Protein AF-A0A1G5UZD3-F1 (afdb_monomer_lite)

Sequence (152 aa):
MENTISSITKYLMDCDFFSDEFDPDGNEEHLETAEKLLHDYPWKDIYAEWRRYLHEECKTPEAVINFANLFMYYDGADNFIPDPLAFIGYLYSMVDMDKYWDKAGETFDSLSCEIMTKAGLADLTEDPFYRAKDDPRVIDEIKKFKSQICNQ

Radius of gyration: 15.55 Å; chains: 1; bounding box: 41×29×42 Å

Secondary structure (DSSP, 8-state):
-PPPHHHHHHHHHSS-TTSTTSS-TT--HHHHHHHHHHHHS-HHHHHHHHHHHHHHT--SHHHHHHHHHHHHHTTTTTSPPSSHHHHHHHHHHHS-HHHHHHHHHHHHHHHHHHHHHHTTS--TTT-TT--GGG-HHHHHHHHHHHHHHTT-

Foldseek 3Di:
DPCDLQNLLCVLLVDAPPDCPQQHPPRNPNLVSLVVSPVVDPLVVNVVNLVCCCVPPQQALNSLQRSLVSCVSSCVLVDADPCLLLVLLLNCLRHDCVPCVVRRVVSSQVSSVSNCVVVVNDDCVVVVPDGLVPDPSSVVSSVVNNVVVVVD

pLDDT: mean 93.9, std 8.04, range [47.56, 98.62]

Structure (mmCIF, N/CA/C/O backbone):
data_AF-A0A1G5UZD3-F1
#
_entry.id   AF-A0A1G5UZD3-F1
#
loop_
_atom_site.group_PDB
_atom_site.id
_atom_site.type_symbol
_atom_site.label_atom_id
_atom_site.label_alt_id
_atom_site.label_comp_id
_atom_site.label_asym_id
_atom_site.label_entity_id
_atom_site.label_seq_id
_atom_site.pdbx_PDB_ins_code
_atom_site.Cartn_x
_atom_site.Cartn_y
_atom_site.Cartn_z
_atom_site.occupancy
_atom_site.B_iso_or_equiv
_atom_site.auth_seq_id
_atom_site.auth_comp_id
_atom_site.auth_asym_id
_atom_site.auth_atom_id
_atom_site.pdbx_PDB_model_num
ATOM 1 N N . MET A 1 1 ? 18.557 -12.192 -19.441 1.00 47.56 1 MET A N 1
ATOM 2 C CA . MET A 1 1 ? 18.156 -12.519 -18.059 1.00 47.56 1 MET A CA 1
ATOM 3 C C . MET A 1 1 ? 16.646 -12.528 -18.079 1.00 47.56 1 MET A C 1
ATOM 5 O O . MET A 1 1 ? 16.095 -11.571 -18.600 1.00 47.56 1 MET A O 1
ATOM 9 N N . GLU A 1 2 ? 15.994 -13.609 -17.661 1.00 56.78 2 GLU A N 1
ATOM 10 C CA . GLU A 1 2 ? 14.543 -13.562 -17.458 1.00 56.78 2 GLU A CA 1
ATOM 11 C C . GLU A 1 2 ? 14.287 -12.644 -16.264 1.00 56.78 2 GLU A C 1
ATOM 13 O O . GLU A 1 2 ? 14.839 -12.869 -15.185 1.00 56.78 2 GLU A O 1
ATOM 18 N N . ASN A 1 3 ? 13.522 -11.576 -16.473 1.00 78.44 3 ASN A N 1
ATOM 19 C CA . ASN A 1 3 ? 13.087 -10.735 -15.372 1.00 78.44 3 ASN A CA 1
ATOM 20 C C . ASN A 1 3 ? 12.086 -11.556 -14.554 1.00 78.44 3 ASN A C 1
ATOM 22 O O . ASN A 1 3 ? 11.085 -12.029 -15.078 1.00 78.44 3 ASN A O 1
ATOM 26 N N . THR A 1 4 ? 12.387 -11.787 -13.282 1.00 94.31 4 THR A N 1
ATOM 27 C CA . THR A 1 4 ? 11.453 -12.432 -12.351 1.00 94.31 4 THR A CA 1
ATOM 28 C C . THR A 1 4 ? 10.594 -11.365 -11.680 1.00 94.31 4 THR A C 1
ATOM 30 O O . THR A 1 4 ? 11.044 -10.224 -11.543 1.00 94.31 4 THR A O 1
ATOM 33 N N . ILE A 1 5 ? 9.408 -11.734 -11.179 1.00 97.00 5 ILE A N 1
ATOM 34 C CA . ILE A 1 5 ? 8.580 -10.833 -10.352 1.00 97.00 5 ILE A CA 1
ATOM 35 C C . ILE A 1 5 ? 9.424 -10.232 -9.218 1.00 97.00 5 ILE A C 1
ATOM 37 O O . ILE A 1 5 ? 9.337 -9.039 -8.960 1.00 97.00 5 ILE A O 1
ATOM 41 N N . SER A 1 6 ? 10.309 -11.026 -8.604 1.00 96.75 6 SER A N 1
ATOM 42 C CA . SER A 1 6 ? 11.188 -10.579 -7.518 1.00 96.75 6 SER A CA 1
ATOM 43 C C . SER A 1 6 ? 12.185 -9.499 -7.941 1.00 96.75 6 SER A C 1
ATOM 45 O O .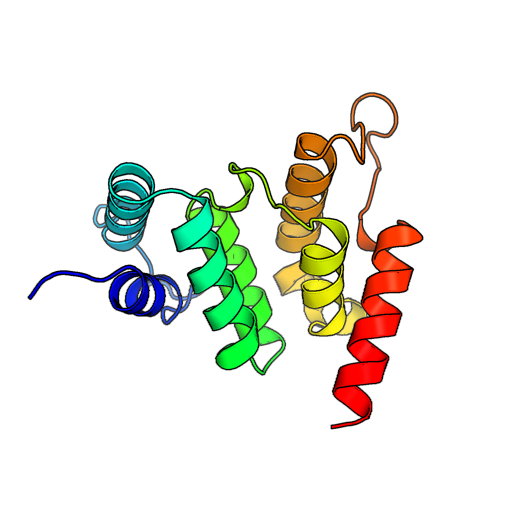 SER A 1 6 ? 12.278 -8.453 -7.301 1.00 96.75 6 SER A O 1
ATOM 47 N N . SER A 1 7 ? 12.898 -9.701 -9.054 1.00 96.19 7 SER A N 1
ATOM 48 C CA . SER A 1 7 ? 13.845 -8.698 -9.559 1.00 96.19 7 SER A CA 1
ATOM 49 C C . SER A 1 7 ? 13.149 -7.416 -10.016 1.00 96.19 7 SER A C 1
ATOM 51 O O . SER A 1 7 ? 13.684 -6.336 -9.787 1.00 96.19 7 SER A O 1
ATOM 53 N N . ILE A 1 8 ? 11.959 -7.528 -10.621 1.00 97.62 8 ILE A N 1
ATOM 54 C CA . ILE A 1 8 ? 11.171 -6.358 -11.031 1.00 97.62 8 ILE A CA 1
ATOM 55 C C . ILE A 1 8 ? 10.642 -5.626 -9.794 1.00 97.62 8 ILE A C 1
ATOM 57 O O . ILE A 1 8 ? 10.775 -4.415 -9.703 1.00 97.62 8 ILE A O 1
ATOM 61 N N . THR A 1 9 ? 10.119 -6.354 -8.804 1.00 97.75 9 THR A N 1
ATOM 62 C CA . THR A 1 9 ? 9.635 -5.775 -7.540 1.00 97.75 9 THR A CA 1
ATOM 63 C C . THR A 1 9 ? 10.745 -5.023 -6.831 1.00 97.75 9 THR A C 1
ATOM 65 O O . THR A 1 9 ? 10.520 -3.911 -6.377 1.00 97.75 9 THR A O 1
ATOM 68 N N . LYS A 1 10 ? 11.957 -5.589 -6.768 1.00 96.75 10 LYS A N 1
ATOM 69 C CA . LYS A 1 10 ? 13.098 -4.883 -6.186 1.00 96.75 10 LYS A CA 1
ATOM 70 C C . LYS A 1 10 ? 13.404 -3.595 -6.948 1.00 96.75 10 LYS A C 1
ATOM 72 O O . LYS A 1 10 ? 13.585 -2.575 -6.312 1.00 96.75 10 LYS A O 1
ATOM 77 N N . TYR A 1 11 ? 13.439 -3.627 -8.279 1.00 96.38 11 TYR A N 1
ATOM 78 C CA . TYR A 1 11 ? 13.659 -2.415 -9.075 1.00 96.38 11 TYR A CA 1
ATOM 79 C C . TYR A 1 11 ? 12.589 -1.342 -8.810 1.00 96.38 11 TYR A C 1
ATOM 81 O O . TYR A 1 11 ? 12.935 -0.200 -8.536 1.00 96.38 11 TYR A O 1
ATOM 89 N N . LEU A 1 12 ? 11.310 -1.725 -8.813 1.00 97.12 12 LEU A N 1
ATOM 90 C CA . LEU A 1 12 ? 10.192 -0.804 -8.601 1.00 97.12 12 LEU A CA 1
ATOM 91 C C . LEU A 1 12 ? 10.125 -0.261 -7.166 1.00 97.12 12 LEU A C 1
ATOM 93 O O . LEU A 1 12 ? 9.809 0.903 -6.971 1.00 97.12 12 LEU A O 1
ATOM 97 N N . MET A 1 13 ? 10.411 -1.084 -6.154 1.00 97.44 13 MET A N 1
ATOM 98 C CA . MET A 1 13 ? 10.162 -0.746 -4.744 1.00 97.44 13 MET A CA 1
ATOM 99 C C . MET A 1 13 ? 11.401 -0.240 -3.979 1.00 97.44 13 MET A C 1
ATOM 101 O O . MET A 1 13 ? 11.269 0.211 -2.840 1.00 97.44 13 MET A O 1
ATOM 105 N N . ASP A 1 14 ? 12.600 -0.338 -4.564 1.00 94.94 14 ASP A N 1
ATOM 106 C CA . ASP A 1 14 ? 13.887 0.108 -3.983 1.00 94.94 14 ASP A CA 1
ATOM 107 C C . ASP A 1 14 ? 14.315 1.494 -4.509 1.00 94.94 14 ASP A C 1
ATOM 109 O O . ASP A 1 14 ? 15.475 1.888 -4.397 1.00 94.94 14 ASP A O 1
ATOM 113 N N . CYS A 1 15 ? 13.380 2.237 -5.108 1.00 94.56 15 CYS A N 1
ATOM 114 C CA . CYS A 1 15 ? 13.554 3.635 -5.495 1.00 94.56 15 CYS A CA 1
ATOM 115 C C . CYS A 1 15 ? 12.974 4.585 -4.428 1.00 94.56 15 CYS A C 1
ATOM 117 O O . CYS A 1 15 ? 12.226 4.163 -3.543 1.00 94.56 15 CYS A O 1
ATOM 119 N N . ASP A 1 16 ? 13.332 5.870 -4.492 1.00 95.56 16 ASP A N 1
ATOM 120 C CA . ASP A 1 16 ? 12.803 6.912 -3.603 1.00 95.56 16 ASP A CA 1
ATOM 121 C C . ASP A 1 16 ? 11.749 7.739 -4.341 1.00 95.56 16 ASP A C 1
ATOM 123 O O . ASP A 1 16 ? 12.095 8.587 -5.160 1.00 95.56 16 ASP A O 1
ATOM 127 N N . PHE A 1 17 ? 10.475 7.509 -4.022 1.00 94.56 17 PHE A N 1
ATOM 128 C CA . PHE A 1 17 ? 9.331 8.208 -4.613 1.00 94.56 17 PHE A CA 1
ATOM 129 C C . PHE A 1 17 ? 9.409 9.733 -4.447 1.00 94.56 17 PHE A C 1
ATOM 131 O O . PHE A 1 17 ? 8.836 10.478 -5.234 1.00 94.56 17 PHE A O 1
ATOM 138 N N . PHE A 1 18 ? 10.099 10.215 -3.409 1.00 92.44 18 PHE A N 1
ATOM 139 C CA . PHE A 1 18 ? 10.215 11.643 -3.116 1.00 92.44 18 PHE A CA 1
ATOM 140 C C . PHE A 1 18 ? 11.428 12.302 -3.783 1.00 92.44 18 PHE A C 1
ATOM 142 O O . PHE A 1 18 ? 11.666 13.492 -3.565 1.00 92.44 18 PHE A O 1
ATOM 149 N N . SER A 1 19 ? 12.216 11.545 -4.547 1.00 93.38 19 SER A N 1
ATOM 150 C CA . SER A 1 19 ? 13.366 12.065 -5.281 1.00 93.38 19 SER A CA 1
ATOM 151 C C . SER A 1 19 ? 12.927 12.767 -6.564 1.00 93.38 19 SER A C 1
ATOM 153 O O . SER A 1 19 ? 12.130 12.230 -7.322 1.00 93.38 19 SER A O 1
ATOM 155 N N . ASP A 1 20 ? 13.539 13.910 -6.884 1.00 86.88 20 ASP A N 1
ATOM 156 C CA . ASP A 1 20 ? 13.358 14.578 -8.185 1.00 86.88 20 ASP A CA 1
ATOM 157 C C . ASP A 1 20 ? 13.872 13.723 -9.369 1.00 86.88 20 ASP A C 1
ATOM 159 O O . ASP A 1 20 ? 13.595 14.022 -10.529 1.00 86.88 20 ASP A O 1
ATOM 163 N N . GLU A 1 21 ? 14.660 12.678 -9.089 1.00 87.31 21 GLU A N 1
ATOM 164 C CA . GLU A 1 21 ? 15.166 11.725 -10.086 1.00 87.31 21 GLU A CA 1
ATOM 165 C C 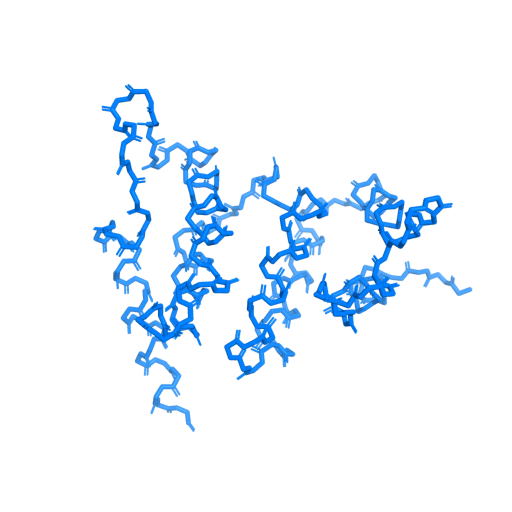. GLU A 1 21 ? 14.214 10.538 -10.323 1.00 87.31 21 GLU A C 1
ATOM 167 O O . GLU A 1 21 ? 14.477 9.718 -11.204 1.00 87.31 21 GLU A O 1
ATOM 172 N N . PHE A 1 22 ? 13.141 10.415 -9.537 1.00 89.88 22 PHE A N 1
ATOM 173 C CA . PHE A 1 22 ? 12.144 9.358 -9.685 1.00 89.88 22 PHE A CA 1
ATOM 174 C C . PHE A 1 22 ? 11.175 9.686 -10.828 1.00 89.88 22 PHE A C 1
ATOM 176 O O . PHE A 1 22 ? 10.514 10.719 -10.781 1.00 89.88 22 PHE A O 1
ATOM 183 N N . ASP A 1 23 ? 11.130 8.814 -11.846 1.00 84.25 23 ASP A N 1
ATOM 184 C CA . ASP A 1 23 ? 10.318 8.938 -13.075 1.00 84.25 23 ASP A CA 1
ATOM 185 C C . ASP A 1 23 ? 10.170 10.391 -13.582 1.00 84.25 23 ASP A C 1
ATOM 187 O O . ASP A 1 23 ? 9.071 10.951 -13.610 1.00 84.25 23 ASP A O 1
ATOM 191 N N . PRO A 1 24 ? 11.286 11.046 -13.966 1.00 83.75 24 PRO A N 1
ATOM 192 C CA . PRO A 1 24 ? 11.260 12.437 -14.391 1.00 83.75 24 PRO A CA 1
ATOM 193 C C . PRO A 1 24 ? 10.484 12.600 -15.704 1.00 83.75 24 PRO A C 1
ATOM 195 O O . PRO A 1 24 ? 10.517 11.724 -16.569 1.00 83.75 24 PRO A O 1
ATOM 198 N N . ASP A 1 25 ? 9.859 13.766 -15.893 1.00 74.56 25 ASP A N 1
ATOM 199 C CA . ASP A 1 25 ? 9.053 14.092 -17.077 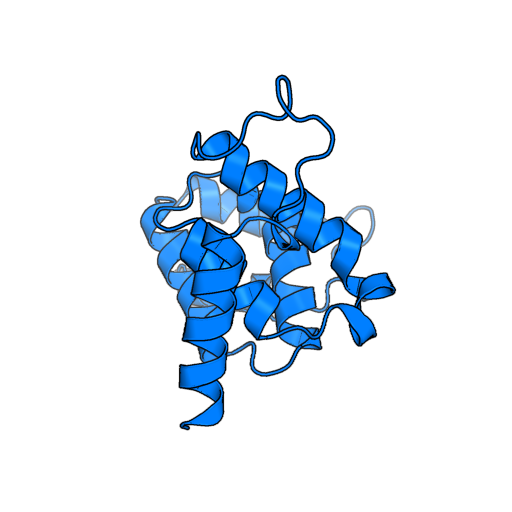1.00 74.56 25 ASP A CA 1
ATOM 200 C C . ASP A 1 25 ? 9.714 13.651 -18.398 1.00 74.56 25 ASP A C 1
ATOM 202 O O . ASP A 1 25 ? 10.798 14.112 -18.777 1.00 74.56 25 ASP A O 1
ATOM 206 N N . GLY A 1 26 ? 9.020 12.781 -19.137 1.00 76.69 26 GLY A N 1
ATOM 207 C CA . GLY A 1 26 ? 9.496 12.227 -20.406 1.00 76.69 26 GLY A CA 1
ATOM 208 C C . GLY A 1 26 ? 10.354 10.961 -20.283 1.00 76.69 26 GLY A C 1
ATOM 209 O O . GLY A 1 26 ? 10.843 10.483 -21.309 1.00 76.69 26 GLY A O 1
ATOM 210 N N . ASN A 1 27 ? 10.523 10.417 -19.075 1.00 81.44 27 ASN A N 1
ATOM 211 C CA . ASN A 1 27 ? 11.104 9.103 -18.813 1.00 81.44 27 ASN A CA 1
ATOM 212 C C . ASN A 1 27 ? 10.342 8.374 -17.688 1.00 81.44 27 ASN A C 1
ATOM 214 O O . ASN A 1 27 ? 10.727 8.431 -16.524 1.00 81.44 27 ASN A O 1
ATOM 218 N N . GLU A 1 28 ? 9.278 7.667 -18.065 1.00 84.69 28 GLU A N 1
ATOM 219 C CA . GLU A 1 28 ? 8.376 6.926 -17.169 1.00 84.69 28 GLU A CA 1
ATOM 220 C C . GLU A 1 28 ? 8.802 5.448 -17.038 1.00 84.69 28 GLU A C 1
ATOM 222 O O . GLU A 1 28 ? 7.992 4.528 -17.155 1.00 84.69 28 GLU A O 1
ATOM 227 N N . GLU A 1 29 ? 10.106 5.186 -16.879 1.00 91.81 29 GLU A N 1
ATOM 228 C CA . GLU A 1 29 ? 10.654 3.822 -16.927 1.00 91.81 29 GLU A CA 1
ATOM 229 C C . GLU A 1 29 ? 10.065 2.916 -15.836 1.00 91.81 29 GLU A C 1
ATOM 231 O O . GLU A 1 29 ? 9.777 1.743 -16.117 1.00 91.81 29 GLU A O 1
ATOM 236 N N . HIS A 1 30 ? 9.856 3.422 -14.612 1.00 94.50 30 HIS A N 1
ATOM 237 C CA . HIS A 1 30 ? 9.281 2.590 -13.558 1.00 94.50 30 HIS A CA 1
ATOM 238 C C . HIS A 1 30 ? 7.798 2.334 -13.811 1.00 94.50 30 HIS A C 1
ATOM 240 O O . HIS A 1 30 ? 7.378 1.180 -13.702 1.00 94.50 30 HIS A O 1
ATOM 246 N N . LEU A 1 31 ? 7.021 3.350 -14.203 1.00 92.88 31 LEU A N 1
ATOM 247 C CA . LEU A 1 31 ? 5.610 3.166 -14.549 1.00 92.88 31 LEU A CA 1
ATOM 248 C C . LEU A 1 31 ? 5.431 2.169 -15.706 1.00 92.88 31 LEU A C 1
ATOM 250 O O . LEU A 1 31 ? 4.721 1.177 -15.549 1.00 92.88 31 LEU A O 1
ATOM 254 N N . GLU A 1 32 ? 6.163 2.326 -16.815 1.00 94.75 32 GLU A N 1
ATOM 255 C CA . GLU A 1 32 ? 6.128 1.364 -17.927 1.00 94.75 32 GLU A CA 1
ATOM 256 C C . GLU A 1 32 ? 6.526 -0.054 -17.485 1.00 94.75 32 GLU A C 1
ATOM 258 O O . GLU A 1 32 ? 6.039 -1.059 -18.017 1.00 94.75 32 GLU A O 1
ATOM 263 N N . THR A 1 33 ? 7.472 -0.162 -16.551 1.00 96.06 33 THR A N 1
ATOM 264 C CA . THR A 1 33 ? 7.917 -1.451 -16.011 1.00 96.06 33 THR A CA 1
ATOM 265 C C . THR A 1 33 ? 6.839 -2.084 -15.132 1.00 96.06 33 THR A C 1
ATOM 267 O O . THR A 1 33 ? 6.619 -3.296 -15.222 1.00 96.06 33 THR A O 1
ATOM 270 N N . ALA A 1 34 ? 6.143 -1.291 -14.317 1.00 96.38 34 ALA A N 1
ATOM 271 C CA . ALA A 1 34 ? 5.018 -1.741 -13.510 1.00 96.38 34 ALA A CA 1
ATOM 272 C C . ALA A 1 34 ? 3.836 -2.191 -14.381 1.00 96.38 34 ALA A C 1
ATOM 274 O O . ALA A 1 34 ? 3.296 -3.275 -14.158 1.00 96.38 34 ALA A O 1
ATOM 275 N N . GLU A 1 35 ? 3.496 -1.437 -15.428 1.00 95.75 35 GLU A N 1
ATOM 276 C CA . GLU A 1 35 ? 2.452 -1.811 -16.388 1.00 95.75 35 GLU A CA 1
ATOM 277 C C . GLU A 1 35 ? 2.760 -3.149 -17.072 1.00 95.75 35 GLU A C 1
ATOM 279 O O . GLU A 1 35 ? 1.910 -4.043 -17.133 1.00 95.75 35 GLU A O 1
ATOM 284 N N . LYS A 1 36 ? 4.003 -3.332 -17.541 1.00 96.38 36 LYS A N 1
ATOM 285 C CA . LYS A 1 36 ? 4.454 -4.605 -18.129 1.00 96.38 36 LYS A CA 1
ATOM 286 C C . LYS A 1 36 ? 4.366 -5.745 -17.113 1.00 96.38 36 LYS A C 1
ATOM 288 O O . LYS A 1 36 ? 3.907 -6.828 -17.464 1.00 96.38 36 LYS A O 1
ATOM 293 N N . LEU A 1 37 ? 4.745 -5.511 -15.852 1.00 97.38 37 LEU A N 1
ATOM 294 C CA . LEU A 1 37 ? 4.622 -6.507 -14.783 1.00 97.38 37 LEU A CA 1
ATOM 295 C C . LEU A 1 37 ? 3.161 -6.936 -14.576 1.00 97.38 37 LEU A C 1
ATOM 297 O O . LEU A 1 37 ? 2.890 -8.136 -14.538 1.00 97.38 37 LEU A O 1
ATOM 301 N N . LEU A 1 38 ? 2.239 -5.974 -14.467 1.00 96.69 38 LEU A N 1
ATOM 302 C CA . LEU A 1 38 ? 0.802 -6.214 -14.285 1.00 96.69 38 LEU A CA 1
ATOM 303 C C . LEU A 1 38 ? 0.162 -6.918 -15.489 1.00 96.69 38 LEU A C 1
ATOM 305 O O . LEU A 1 38 ? -0.779 -7.694 -15.318 1.00 96.69 38 LEU A O 1
ATOM 309 N N . HIS A 1 39 ? 0.674 -6.678 -16.697 1.00 96.50 39 HIS A N 1
ATOM 310 C CA . HIS A 1 39 ? 0.239 -7.365 -17.910 1.00 96.50 39 HIS A CA 1
ATOM 311 C C . HIS A 1 39 ? 0.756 -8.812 -17.988 1.00 96.50 39 HIS A C 1
ATOM 313 O O . HIS A 1 39 ? 0.008 -9.726 -18.347 1.00 96.50 39 HIS A O 1
ATOM 319 N N . ASP A 1 40 ? 2.030 -9.032 -17.661 1.00 96.75 40 ASP A N 1
ATOM 320 C CA . ASP A 1 40 ? 2.717 -10.301 -17.923 1.00 96.75 40 ASP A CA 1
ATOM 321 C C . ASP A 1 40 ? 2.520 -11.347 -16.817 1.00 96.75 40 ASP A C 1
ATOM 323 O O . ASP A 1 40 ? 2.657 -12.550 -17.072 1.00 96.75 40 ASP A O 1
ATOM 327 N N . TYR A 1 41 ? 2.186 -10.922 -15.593 1.00 96.88 41 TYR A N 1
ATOM 328 C CA . TYR A 1 41 ? 2.065 -11.810 -14.437 1.00 96.88 41 TYR A CA 1
ATOM 329 C C . TYR A 1 41 ? 0.700 -11.708 -13.747 1.00 96.88 41 TYR A C 1
ATOM 331 O O . TYR A 1 41 ? 0.104 -10.636 -13.671 1.00 96.88 41 TYR A O 1
ATOM 339 N N . PRO A 1 42 ? 0.182 -12.811 -13.173 1.00 96.81 42 PRO A N 1
ATOM 340 C CA . PRO A 1 42 ? -1.046 -12.759 -12.392 1.00 96.81 42 PRO A CA 1
ATOM 341 C C . PRO A 1 42 ? -0.890 -11.864 -11.159 1.00 96.81 42 PRO A C 1
ATOM 343 O O . PRO A 1 42 ? 0.038 -12.053 -10.369 1.00 96.81 42 PRO A O 1
ATOM 346 N N . TRP A 1 43 ? -1.869 -10.986 -10.916 1.00 97.25 43 TRP A N 1
ATOM 347 C CA . TRP A 1 43 ? -1.880 -10.096 -9.747 1.00 97.25 43 TRP A CA 1
ATOM 348 C C . TRP A 1 43 ? -1.600 -10.815 -8.422 1.00 97.25 43 TRP A C 1
ATOM 350 O O . TRP A 1 43 ? -0.838 -10.322 -7.603 1.00 97.25 43 TRP A O 1
ATOM 360 N N . LYS A 1 44 ? -2.154 -12.017 -8.215 1.00 97.12 44 LYS A N 1
ATOM 361 C CA . LYS A 1 44 ? -1.924 -12.798 -6.985 1.00 97.12 44 LYS A CA 1
ATOM 362 C C . LYS A 1 44 ? -0.432 -13.048 -6.697 1.00 97.12 44 LYS A C 1
ATOM 364 O O . LYS A 1 44 ? -0.049 -13.098 -5.532 1.00 97.12 44 LYS A O 1
ATOM 369 N N . ASP A 1 45 ? 0.381 -13.222 -7.740 1.00 97.75 45 ASP A N 1
ATOM 370 C CA . ASP A 1 45 ? 1.800 -13.560 -7.630 1.00 97.75 45 ASP A CA 1
ATOM 371 C C . ASP A 1 45 ? 2.625 -12.273 -7.456 1.00 97.75 45 ASP A C 1
ATOM 373 O O . ASP A 1 45 ? 3.557 -12.242 -6.654 1.00 97.75 45 ASP A O 1
ATOM 377 N N . ILE A 1 46 ? 2.216 -11.188 -8.126 1.00 98.25 46 ILE A N 1
ATOM 378 C CA . ILE A 1 46 ? 2.759 -9.833 -7.937 1.00 98.25 46 ILE A CA 1
ATOM 379 C C . ILE A 1 46 ? 2.517 -9.359 -6.502 1.00 98.25 46 ILE A C 1
ATOM 381 O O . ILE A 1 46 ? 3.458 -9.014 -5.792 1.00 98.25 46 ILE A O 1
ATOM 385 N N . TYR A 1 47 ? 1.265 -9.414 -6.041 1.00 98.12 47 TYR A N 1
ATOM 386 C CA . TYR A 1 47 ? 0.868 -8.998 -4.701 1.00 98.12 47 TYR A CA 1
ATOM 387 C C . TYR A 1 47 ? 1.605 -9.781 -3.615 1.00 98.12 47 TYR A C 1
ATOM 389 O O . TYR A 1 47 ? 2.044 -9.194 -2.627 1.00 98.12 47 TYR A O 1
ATOM 397 N N . ALA A 1 48 ? 1.778 -11.095 -3.792 1.00 97.62 48 ALA A N 1
ATOM 398 C CA . ALA A 1 48 ? 2.544 -11.908 -2.853 1.00 97.62 48 ALA A CA 1
ATOM 399 C C . ALA A 1 48 ? 3.990 -11.403 -2.711 1.00 97.62 48 ALA A C 1
ATOM 401 O O . ALA A 1 48 ? 4.493 -11.302 -1.591 1.00 97.62 48 ALA A O 1
ATOM 402 N N . GLU A 1 49 ? 4.632 -11.034 -3.820 1.00 98.12 49 GLU A N 1
ATOM 403 C CA . GLU A 1 49 ? 6.009 -10.542 -3.817 1.00 98.12 49 GLU A CA 1
ATOM 404 C C . GLU A 1 49 ? 6.121 -9.106 -3.287 1.00 98.12 49 GLU A C 1
ATOM 406 O O . GLU A 1 49 ? 7.005 -8.814 -2.483 1.00 98.12 49 GLU A O 1
ATOM 411 N N . TRP A 1 50 ? 5.196 -8.218 -3.655 1.00 98.38 50 TRP A N 1
ATOM 412 C CA . TRP A 1 50 ? 5.139 -6.851 -3.126 1.00 98.38 50 TRP A CA 1
ATOM 413 C C . TRP A 1 50 ? 4.887 -6.849 -1.619 1.00 98.38 50 TRP A C 1
ATOM 415 O O . TRP A 1 50 ? 5.537 -6.124 -0.869 1.00 98.38 50 TRP A O 1
ATOM 425 N N . ARG A 1 51 ? 3.995 -7.724 -1.146 1.00 98.00 51 ARG A N 1
ATOM 426 C CA . ARG A 1 51 ? 3.747 -7.915 0.283 1.00 98.00 51 ARG A CA 1
ATOM 427 C C . ARG A 1 51 ? 4.973 -8.485 0.999 1.00 98.00 51 ARG A C 1
ATOM 429 O O . ARG A 1 51 ? 5.278 -8.052 2.110 1.00 98.00 51 ARG A O 1
ATOM 436 N N . ARG A 1 52 ? 5.683 -9.440 0.386 1.00 98.06 52 ARG A N 1
ATOM 437 C CA . ARG A 1 52 ? 6.955 -9.951 0.919 1.00 98.06 52 ARG A CA 1
ATOM 438 C C . ARG A 1 52 ? 7.960 -8.811 1.069 1.00 98.06 52 ARG A C 1
ATOM 440 O O . ARG A 1 52 ? 8.508 -8.654 2.153 1.00 98.06 52 ARG A O 1
ATOM 447 N N . TYR A 1 53 ? 8.136 -7.985 0.036 1.00 98.56 53 TYR A N 1
ATOM 448 C CA . TYR A 1 53 ? 9.022 -6.819 0.067 1.00 98.56 53 TYR A CA 1
ATOM 449 C C . TYR A 1 53 ? 8.660 -5.853 1.204 1.00 98.56 53 TYR A C 1
ATOM 451 O O . TYR A 1 53 ? 9.514 -5.523 2.025 1.00 98.56 53 TYR A O 1
ATOM 459 N N . LEU A 1 54 ? 7.381 -5.480 1.322 1.00 98.25 54 LEU A N 1
ATOM 460 C CA . LEU A 1 54 ? 6.881 -4.640 2.411 1.00 98.25 54 LEU A CA 1
ATOM 461 C C . LEU A 1 54 ? 7.256 -5.206 3.791 1.00 98.25 54 LEU A C 1
ATOM 463 O O . LEU A 1 54 ? 7.747 -4.481 4.651 1.00 98.25 54 LEU A O 1
ATOM 467 N N . HIS A 1 55 ? 7.052 -6.504 4.018 1.00 96.50 55 HIS A N 1
ATOM 468 C CA . HIS A 1 55 ? 7.342 -7.106 5.318 1.00 96.50 55 HIS A CA 1
ATOM 469 C C . HIS A 1 55 ? 8.829 -7.361 5.568 1.00 96.50 55 HIS A C 1
ATOM 471 O O . HIS A 1 55 ? 9.241 -7.336 6.728 1.00 96.50 55 HIS A O 1
ATOM 477 N N . GLU A 1 56 ? 9.630 -7.646 4.541 1.00 96.56 56 GLU A N 1
ATOM 478 C CA . GLU A 1 56 ? 11.026 -8.085 4.674 1.00 96.56 56 GLU A CA 1
ATOM 479 C C . GLU A 1 56 ? 12.047 -6.959 4.511 1.00 96.56 56 GLU A C 1
ATOM 481 O O . GLU A 1 56 ? 13.084 -7.022 5.167 1.00 96.56 56 GLU A O 1
ATOM 486 N N . GLU A 1 57 ? 11.734 -5.910 3.751 1.00 97.56 57 GLU A N 1
ATOM 487 C CA . GLU A 1 57 ? 12.671 -4.832 3.406 1.00 97.56 57 GLU A CA 1
ATOM 488 C C . GLU A 1 57 ? 12.258 -3.479 4.024 1.00 97.56 57 GLU A C 1
ATOM 490 O O . GLU A 1 57 ? 13.108 -2.714 4.486 1.00 97.56 57 GLU A O 1
ATOM 495 N N . CYS A 1 58 ? 10.956 -3.186 4.150 1.00 97.75 58 CYS A N 1
ATOM 496 C CA . CYS A 1 58 ? 10.477 -1.910 4.703 1.00 97.75 58 CYS A CA 1
ATOM 497 C C . CYS A 1 58 ? 10.434 -1.921 6.244 1.00 97.75 58 CYS A C 1
ATOM 499 O O . CYS A 1 58 ? 9.390 -2.107 6.869 1.00 97.75 58 CYS A O 1
ATOM 501 N N . LYS A 1 59 ? 11.589 -1.717 6.888 1.00 95.75 59 LYS A N 1
ATOM 502 C CA . LYS A 1 59 ? 11.729 -1.790 8.362 1.00 95.75 59 LYS A CA 1
ATOM 503 C C . LYS A 1 59 ? 11.563 -0.471 9.111 1.00 95.75 59 LYS A C 1
ATOM 505 O O . LYS A 1 59 ? 11.568 -0.473 10.341 1.00 95.75 59 LYS A O 1
ATOM 510 N N . THR A 1 60 ? 11.436 0.643 8.403 1.00 96.94 60 THR A N 1
ATOM 511 C CA . THR A 1 60 ? 11.284 1.979 8.992 1.00 96.94 60 THR A CA 1
ATOM 512 C C . THR A 1 60 ? 9.963 2.613 8.560 1.00 96.94 60 THR A C 1
ATOM 514 O O . THR A 1 60 ? 9.440 2.245 7.504 1.00 96.94 60 THR A O 1
ATOM 517 N N . PRO A 1 61 ? 9.424 3.582 9.327 1.00 97.62 61 PRO A N 1
ATOM 518 C CA . PRO A 1 61 ? 8.245 4.334 8.907 1.00 97.62 61 PRO A CA 1
ATOM 519 C C . PRO A 1 61 ? 8.419 4.944 7.514 1.00 97.62 61 PRO A C 1
ATOM 521 O O . PRO A 1 61 ? 7.541 4.811 6.675 1.00 97.62 61 PRO A O 1
ATOM 524 N N . GLU A 1 62 ? 9.574 5.549 7.232 1.00 97.88 62 GLU A N 1
ATOM 525 C CA . GLU A 1 62 ? 9.878 6.166 5.939 1.00 97.88 62 GLU A CA 1
ATOM 526 C C . GLU A 1 62 ? 9.841 5.157 4.785 1.00 97.88 62 GLU A C 1
ATOM 528 O O . GLU A 1 62 ? 9.259 5.455 3.746 1.00 97.88 62 GLU A O 1
ATOM 533 N N . ALA A 1 63 ? 10.390 3.952 4.972 1.00 98.25 63 ALA A N 1
ATOM 534 C CA . ALA A 1 63 ? 10.361 2.915 3.943 1.00 98.25 63 ALA A CA 1
ATOM 535 C C . ALA A 1 63 ? 8.934 2.412 3.670 1.00 98.25 63 ALA A C 1
ATOM 537 O O . ALA A 1 63 ? 8.582 2.154 2.522 1.00 98.25 63 ALA A O 1
ATOM 538 N N . VAL A 1 64 ? 8.096 2.304 4.707 1.00 98.44 64 VAL A N 1
ATOM 539 C CA . VAL A 1 64 ? 6.681 1.923 4.556 1.00 98.44 64 VAL A CA 1
ATOM 540 C C . VAL A 1 64 ? 5.879 3.030 3.868 1.00 98.44 64 VAL A C 1
ATOM 542 O O . VAL A 1 64 ? 5.028 2.739 3.031 1.00 98.44 64 VAL A O 1
ATOM 545 N N . ILE A 1 65 ? 6.167 4.298 4.174 1.00 98.44 65 ILE A N 1
ATOM 546 C CA . ILE A 1 65 ? 5.553 5.448 3.495 1.00 98.44 65 ILE A CA 1
ATOM 547 C C . ILE A 1 65 ? 5.949 5.467 2.016 1.00 98.44 65 ILE A C 1
ATOM 549 O O . ILE A 1 65 ? 5.080 5.629 1.163 1.00 98.44 65 ILE A O 1
ATOM 553 N N . ASN A 1 66 ? 7.230 5.266 1.705 1.00 98.38 66 ASN A N 1
ATOM 554 C CA . ASN A 1 66 ? 7.715 5.168 0.330 1.00 98.38 66 ASN A CA 1
ATOM 555 C C . ASN A 1 66 ? 7.014 4.031 -0.427 1.00 98.38 66 ASN A C 1
ATOM 557 O O . ASN A 1 66 ? 6.438 4.261 -1.486 1.00 98.38 66 ASN A O 1
ATOM 561 N N . PHE A 1 67 ? 6.955 2.836 0.174 1.00 98.62 67 PHE A N 1
ATOM 562 C CA . PHE A 1 67 ? 6.233 1.698 -0.394 1.00 98.62 67 PHE A CA 1
ATOM 563 C C . PHE A 1 67 ? 4.764 2.023 -0.673 1.00 98.62 67 PHE A C 1
ATOM 565 O O . PHE A 1 67 ? 4.272 1.690 -1.739 1.00 98.62 67 PHE A O 1
ATOM 572 N N . ALA A 1 68 ? 4.051 2.673 0.252 1.00 98.38 68 ALA A N 1
ATOM 573 C CA . ALA A 1 68 ? 2.639 3.001 0.054 1.00 98.38 68 ALA A CA 1
ATOM 574 C C . ALA A 1 68 ? 2.417 3.976 -1.115 1.00 98.38 68 ALA A C 1
ATOM 576 O O . ALA A 1 68 ? 1.444 3.825 -1.849 1.00 98.38 68 ALA A O 1
ATOM 577 N N . ASN A 1 69 ? 3.320 4.945 -1.305 1.00 97.69 69 ASN A N 1
ATOM 578 C CA . ASN A 1 69 ? 3.257 5.855 -2.448 1.00 97.69 69 ASN A CA 1
ATOM 579 C C . ASN A 1 69 ? 3.534 5.118 -3.762 1.00 97.69 69 ASN A C 1
ATOM 581 O O . ASN A 1 69 ? 2.755 5.257 -4.696 1.00 97.69 69 ASN A O 1
ATOM 585 N N . LEU A 1 70 ? 4.566 4.272 -3.810 1.00 97.94 70 LEU A N 1
ATOM 586 C CA . LEU A 1 70 ? 4.878 3.456 -4.989 1.00 97.94 70 LEU A CA 1
ATOM 587 C C . LEU A 1 70 ? 3.762 2.457 -5.311 1.00 97.94 70 LEU A C 1
ATOM 589 O O . LEU A 1 70 ? 3.362 2.314 -6.458 1.00 97.94 70 LEU A O 1
ATOM 593 N N . PHE A 1 71 ? 3.198 1.807 -4.293 1.00 98.12 71 PHE A N 1
ATOM 594 C CA . PHE A 1 71 ? 2.068 0.894 -4.441 1.00 98.12 71 PHE A CA 1
ATOM 595 C C . PHE A 1 71 ? 0.852 1.591 -5.058 1.00 98.12 71 PHE A C 1
ATOM 597 O O . PHE A 1 71 ? 0.168 0.995 -5.883 1.00 98.12 71 PHE A O 1
ATOM 604 N N . MET A 1 72 ? 0.586 2.839 -4.664 1.00 96.44 72 MET A N 1
ATOM 605 C CA . MET A 1 72 ? -0.470 3.656 -5.259 1.00 96.44 72 MET A CA 1
ATOM 606 C C . MET A 1 72 ? -0.115 4.090 -6.686 1.00 96.44 72 MET A C 1
ATOM 608 O O . MET A 1 72 ? -0.937 3.958 -7.581 1.00 96.44 72 MET A O 1
ATOM 612 N N . TYR A 1 73 ? 1.110 4.574 -6.896 1.00 95.69 73 TYR A N 1
ATOM 613 C CA . TYR A 1 73 ? 1.597 5.072 -8.184 1.00 95.69 73 TYR A CA 1
ATOM 614 C C . TYR A 1 73 ? 1.623 3.991 -9.275 1.00 95.69 73 TYR A C 1
ATOM 616 O O . TYR A 1 73 ? 1.396 4.290 -10.439 1.00 95.69 73 TYR A O 1
ATOM 624 N N . TYR A 1 74 ? 1.856 2.734 -8.895 1.00 96.44 74 TYR A N 1
ATOM 625 C CA . TYR A 1 74 ? 1.873 1.578 -9.794 1.00 96.44 74 TYR A CA 1
ATOM 626 C C . TYR A 1 74 ? 0.536 0.821 -9.858 1.00 96.44 74 TYR A C 1
ATOM 628 O O . TYR A 1 74 ? 0.537 -0.389 -10.093 1.00 96.44 74 TYR A O 1
ATOM 636 N N . ASP A 1 75 ? -0.592 1.479 -9.578 1.00 95.12 75 ASP A N 1
ATOM 637 C CA . ASP A 1 75 ? -1.943 0.896 -9.647 1.00 95.12 75 ASP A CA 1
ATOM 638 C C . ASP A 1 75 ? -2.138 -0.376 -8.790 1.00 95.12 75 ASP A C 1
ATOM 640 O O . ASP A 1 75 ? -2.993 -1.236 -9.039 1.00 95.12 75 ASP A O 1
ATOM 644 N N . GLY A 1 76 ? -1.361 -0.518 -7.715 1.00 95.88 76 GLY A N 1
ATOM 645 C CA . GLY A 1 76 ? -1.493 -1.633 -6.782 1.00 95.88 76 GLY A CA 1
ATOM 646 C C . GLY A 1 76 ? -2.843 -1.628 -6.066 1.00 95.88 76 GLY A C 1
ATOM 647 O O . GLY A 1 76 ? -3.446 -2.685 -5.868 1.00 95.88 76 GLY A O 1
ATOM 648 N N . ALA A 1 77 ? -3.332 -0.437 -5.706 1.00 94.25 77 ALA A N 1
ATOM 649 C CA . ALA A 1 77 ? -4.636 -0.234 -5.066 1.00 94.25 77 ALA A CA 1
ATOM 650 C C . ALA A 1 77 ? -5.805 -0.563 -5.998 1.00 94.25 77 ALA A C 1
ATOM 652 O O . ALA A 1 77 ? -6.896 -0.922 -5.543 1.00 94.25 77 ALA A O 1
ATOM 653 N N . ASP A 1 78 ? -5.544 -0.507 -7.304 1.00 93.75 78 ASP A N 1
ATOM 654 C CA . ASP A 1 78 ? -6.553 -0.697 -8.323 1.00 93.75 78 ASP A CA 1
ATOM 655 C C . ASP A 1 78 ? -7.005 -2.165 -8.423 1.00 93.75 78 ASP A C 1
ATOM 657 O O . ASP A 1 78 ? -8.123 -2.475 -8.859 1.00 93.75 78 ASP A O 1
ATOM 661 N N . ASN A 1 79 ? -6.160 -3.067 -7.921 1.00 94.62 79 ASN A N 1
ATOM 662 C CA . ASN A 1 79 ? -6.351 -4.503 -7.890 1.00 94.62 79 ASN A CA 1
ATOM 663 C C . ASN A 1 79 ? -6.926 -4.997 -6.546 1.00 94.62 79 ASN A C 1
ATOM 665 O O . ASN A 1 79 ? -6.753 -4.399 -5.487 1.00 94.62 79 ASN A O 1
ATOM 669 N N . PHE A 1 80 ? -7.613 -6.147 -6.562 1.00 93.75 80 PHE A N 1
ATOM 670 C CA . PHE A 1 80 ? -8.214 -6.708 -5.346 1.00 93.75 80 PHE A CA 1
ATOM 671 C C . PHE A 1 80 ? -7.154 -7.168 -4.334 1.00 93.75 80 PHE A C 1
ATOM 673 O O . PHE A 1 80 ? -6.306 -8.007 -4.646 1.00 93.75 80 PHE A O 1
ATOM 680 N N . ILE A 1 81 ? -7.263 -6.688 -3.093 1.00 96.50 81 ILE A N 1
ATOM 681 C CA . ILE A 1 81 ? -6.402 -7.077 -1.971 1.00 96.50 81 ILE A CA 1
ATOM 682 C C . ILE A 1 81 ? -7.089 -8.196 -1.172 1.00 96.50 81 ILE A C 1
ATOM 684 O O . ILE A 1 81 ? -8.154 -7.945 -0.608 1.00 96.50 81 ILE A O 1
ATOM 688 N N . PRO A 1 82 ? -6.521 -9.418 -1.088 1.00 92.38 82 PRO A N 1
ATOM 689 C CA . PRO A 1 82 ? -7.168 -10.556 -0.424 1.00 92.38 82 PRO A CA 1
ATOM 690 C C . PRO A 1 82 ? -7.491 -10.348 1.061 1.00 92.38 82 PRO A C 1
ATOM 692 O O . PRO A 1 82 ? -8.497 -10.855 1.556 1.00 92.38 82 PRO A O 1
ATOM 695 N N . ASP A 1 83 ? -6.643 -9.612 1.774 1.00 95.81 83 ASP A N 1
ATOM 696 C CA . ASP A 1 83 ? -6.743 -9.360 3.208 1.00 95.81 83 ASP A CA 1
ATOM 697 C C . ASP A 1 83 ? -6.607 -7.856 3.518 1.00 95.81 83 ASP A C 1
ATOM 699 O O . ASP A 1 83 ? -5.629 -7.417 4.129 1.00 95.81 83 ASP A O 1
ATOM 703 N N . PRO A 1 84 ? -7.609 -7.048 3.112 1.00 97.56 84 PRO A N 1
ATOM 704 C CA . PRO A 1 84 ? -7.523 -5.586 3.082 1.00 97.56 84 PRO A CA 1
ATOM 705 C C . PRO A 1 84 ? -7.308 -4.983 4.474 1.00 97.56 84 PRO A C 1
ATOM 707 O O . PRO A 1 84 ? -6.444 -4.130 4.655 1.00 97.56 84 PRO A O 1
ATOM 710 N N . LEU A 1 85 ? -8.026 -5.483 5.486 1.00 98.31 85 LEU A N 1
ATOM 711 C CA . LEU A 1 85 ? -7.896 -5.026 6.873 1.00 98.31 85 LEU A CA 1
ATOM 712 C C . LEU A 1 85 ? -6.495 -5.281 7.439 1.00 98.31 85 LEU A C 1
ATOM 714 O O . LEU A 1 85 ? -5.940 -4.416 8.110 1.00 98.31 85 LEU A O 1
ATOM 718 N N . ALA A 1 86 ? -5.918 -6.455 7.166 1.00 97.81 86 ALA A N 1
ATOM 719 C CA . ALA A 1 86 ? -4.591 -6.808 7.658 1.00 97.81 86 ALA A CA 1
ATOM 720 C C . ALA A 1 86 ? -3.501 -6.009 6.934 1.00 97.81 86 ALA A C 1
ATOM 722 O O . ALA A 1 86 ? -2.557 -5.546 7.570 1.00 97.81 86 ALA A O 1
ATOM 723 N N . PHE A 1 87 ? -3.643 -5.806 5.622 1.00 98.25 87 PHE A N 1
ATOM 724 C CA . PHE A 1 87 ? -2.729 -4.974 4.845 1.00 98.25 87 PHE A CA 1
ATOM 725 C C . PHE A 1 87 ? -2.719 -3.527 5.357 1.00 98.25 87 PHE A C 1
ATOM 727 O O . PHE A 1 87 ? -1.670 -3.023 5.754 1.00 98.25 87 PHE A O 1
ATOM 734 N N . ILE A 1 88 ? -3.893 -2.896 5.455 1.00 98.31 88 ILE A N 1
ATOM 735 C CA . ILE A 1 88 ? -4.040 -1.526 5.967 1.00 98.31 88 ILE A CA 1
ATOM 736 C C . ILE A 1 88 ? -3.558 -1.438 7.421 1.00 98.31 88 ILE A C 1
ATOM 738 O O . ILE A 1 88 ? -2.783 -0.549 7.778 1.00 98.31 88 ILE A O 1
ATOM 742 N N . GLY A 1 89 ? -3.970 -2.388 8.264 1.00 98.06 89 GLY A N 1
ATOM 743 C CA . GLY A 1 89 ? -3.568 -2.443 9.665 1.00 98.06 89 GLY A CA 1
ATOM 744 C C . GLY A 1 89 ? -2.053 -2.550 9.844 1.00 98.06 89 GLY A C 1
ATOM 745 O O . GLY A 1 89 ? -1.505 -1.911 10.741 1.00 98.06 89 GLY A O 1
ATOM 746 N N . TYR A 1 90 ? -1.361 -3.288 8.969 1.00 98.06 90 TYR A N 1
ATOM 747 C CA . TYR A 1 90 ? 0.098 -3.352 8.974 1.00 98.06 90 TYR A CA 1
ATOM 748 C C . TYR A 1 90 ? 0.727 -1.986 8.668 1.00 98.06 90 TYR A C 1
ATOM 750 O O . TYR A 1 90 ? 1.572 -1.537 9.446 1.00 98.06 90 TYR A O 1
ATOM 758 N N . LEU A 1 91 ? 0.279 -1.289 7.616 1.00 98.00 91 LEU A N 1
ATOM 759 C CA . LEU A 1 91 ? 0.798 0.037 7.251 1.00 98.00 91 LEU A CA 1
ATOM 760 C C . LEU A 1 91 ? 0.690 1.022 8.427 1.00 98.00 91 LEU A C 1
ATOM 762 O O . LEU A 1 91 ? 1.691 1.591 8.867 1.00 98.00 91 LEU A O 1
ATOM 766 N N . TYR A 1 92 ? -0.503 1.151 9.013 1.00 97.75 92 TYR A N 1
ATOM 767 C CA . TYR A 1 92 ? -0.740 2.027 10.168 1.00 97.75 92 TYR A CA 1
ATOM 768 C C . TYR A 1 92 ? -0.064 1.546 11.464 1.00 97.75 92 TYR A C 1
ATOM 770 O O . TYR A 1 92 ? 0.098 2.322 12.408 1.00 97.75 92 TYR A O 1
ATOM 778 N N . SER A 1 93 ? 0.329 0.272 11.558 1.00 97.25 93 SER A N 1
ATOM 779 C CA . SER A 1 93 ? 1.096 -0.223 12.708 1.00 97.25 93 SER A CA 1
ATOM 780 C C . SER A 1 93 ? 2.562 0.207 12.667 1.00 97.25 93 SER A C 1
ATOM 782 O O . SER A 1 93 ? 3.150 0.428 13.727 1.00 97.25 93 SER A O 1
ATOM 784 N N . MET A 1 94 ? 3.118 0.356 11.460 1.00 97.56 94 MET A N 1
ATOM 785 C CA . MET A 1 94 ? 4.519 0.704 11.215 1.00 97.56 94 MET A CA 1
ATOM 786 C C . MET A 1 94 ? 4.773 2.214 11.207 1.00 97.56 94 MET A C 1
ATOM 788 O O . MET A 1 94 ? 5.905 2.645 11.427 1.00 97.56 94 MET A O 1
ATOM 792 N N . VAL A 1 95 ? 3.738 3.021 10.962 1.00 96.94 95 VAL A N 1
ATOM 793 C CA . VAL A 1 95 ? 3.850 4.477 10.838 1.00 96.94 95 VAL A CA 1
ATOM 794 C C . VAL A 1 95 ? 3.078 5.167 11.957 1.00 96.94 95 VAL A C 1
ATOM 796 O O . VAL A 1 95 ? 1.864 5.022 12.089 1.00 96.94 95 VAL A O 1
ATOM 799 N N . ASP A 1 96 ? 3.789 5.951 12.769 1.00 95.12 96 ASP A N 1
ATOM 800 C CA . ASP A 1 96 ? 3.164 6.820 13.765 1.00 95.12 96 ASP A CA 1
ATOM 801 C C . ASP A 1 96 ? 2.512 8.026 13.076 1.00 95.12 96 ASP A C 1
ATOM 803 O O . ASP A 1 96 ? 3.177 9.011 12.744 1.00 95.12 96 ASP A O 1
ATOM 807 N N . MET A 1 97 ? 1.205 7.937 12.835 1.00 93.44 97 MET A N 1
ATOM 808 C CA . MET A 1 97 ? 0.469 8.966 12.102 1.00 93.44 97 MET A CA 1
ATOM 809 C C . MET A 1 97 ? 0.427 10.316 12.818 1.00 93.44 97 MET A C 1
ATOM 811 O O . MET A 1 97 ? 0.295 11.321 12.130 1.00 93.44 97 MET A O 1
ATOM 815 N N . ASP A 1 98 ? 0.612 10.378 14.141 1.00 93.62 98 ASP A N 1
ATOM 816 C CA . ASP A 1 98 ? 0.700 11.664 14.848 1.00 93.62 98 ASP A CA 1
ATOM 817 C C . ASP A 1 98 ? 1.987 12.418 14.469 1.00 93.62 98 ASP A C 1
ATOM 819 O O . ASP A 1 98 ? 2.021 13.649 14.463 1.00 93.62 98 ASP A O 1
ATOM 823 N N . LYS A 1 99 ? 3.048 11.683 14.110 1.00 96.06 99 LYS A N 1
ATOM 824 C CA . LYS A 1 99 ? 4.343 12.233 13.684 1.00 96.06 99 LYS A CA 1
ATOM 825 C C . LYS A 1 99 ? 4.458 12.399 12.166 1.00 96.06 99 LYS A C 1
ATOM 827 O O . LYS A 1 99 ? 5.118 13.330 11.710 1.00 96.06 99 LYS A O 1
ATOM 832 N N . TYR A 1 100 ? 3.882 11.482 11.389 1.00 96.38 100 TYR A N 1
ATOM 833 C CA . TYR A 1 100 ? 4.090 11.388 9.937 1.00 96.38 100 TYR A CA 1
ATOM 834 C C . TYR A 1 100 ? 2.889 11.837 9.096 1.00 96.38 100 TYR A C 1
ATOM 836 O O . TYR A 1 100 ? 2.911 11.649 7.879 1.00 96.38 100 TYR A O 1
ATOM 844 N N . TRP A 1 101 ? 1.867 12.454 9.702 1.00 94.00 101 TRP A N 1
ATOM 845 C CA . TRP A 1 101 ? 0.666 12.905 8.988 1.00 94.00 101 TRP A CA 1
ATOM 846 C C . TRP A 1 101 ? 0.988 13.700 7.717 1.00 94.00 101 TRP A C 1
ATOM 848 O O . TRP A 1 101 ? 0.505 13.347 6.647 1.00 94.00 101 TRP A O 1
ATOM 858 N N . ASP A 1 102 ? 1.869 14.698 7.804 1.00 93.44 102 ASP A N 1
ATOM 859 C CA . ASP A 1 102 ? 2.199 15.576 6.671 1.00 93.44 102 ASP A CA 1
ATOM 860 C C . ASP A 1 102 ? 2.872 14.847 5.493 1.00 93.44 102 ASP A C 1
ATOM 862 O O . ASP A 1 102 ? 2.883 15.363 4.382 1.00 93.44 102 ASP A O 1
ATOM 866 N N . LYS A 1 103 ? 3.444 13.657 5.723 1.00 92.19 103 LYS A N 1
ATOM 867 C CA . LYS A 1 103 ? 4.121 12.855 4.689 1.00 92.19 103 LYS A CA 1
ATOM 868 C C . LYS A 1 103 ? 3.287 11.688 4.167 1.00 92.19 103 LYS A C 1
ATOM 870 O O . LYS A 1 103 ? 3.542 11.210 3.070 1.00 92.19 103 LYS A O 1
ATOM 875 N N . ALA A 1 104 ? 2.372 11.172 4.983 1.00 94.12 104 ALA A N 1
ATOM 876 C CA . ALA A 1 104 ? 1.713 9.891 4.735 1.00 94.12 104 ALA A CA 1
ATOM 877 C C . ALA A 1 104 ? 0.188 9.953 4.817 1.00 94.12 104 ALA A C 1
ATOM 879 O O . ALA A 1 104 ? -0.474 9.039 4.341 1.00 94.12 104 ALA A O 1
ATOM 880 N N . GLY A 1 105 ? -0.372 10.992 5.445 1.00 94.00 105 GLY A N 1
ATOM 881 C CA . GLY A 1 105 ? -1.790 11.093 5.779 1.00 94.00 105 GLY A CA 1
ATOM 882 C C . GLY A 1 105 ? -2.691 10.940 4.565 1.00 94.00 105 GLY A C 1
ATOM 883 O O . GLY A 1 105 ? -3.550 10.066 4.563 1.00 94.00 105 GLY A O 1
ATOM 884 N N . GLU A 1 106 ? -2.455 11.743 3.529 1.00 93.88 106 GLU A N 1
ATOM 885 C CA . GLU A 1 106 ? -3.251 11.726 2.299 1.00 93.88 106 GLU A CA 1
ATOM 886 C C . GLU A 1 106 ? -3.127 10.397 1.545 1.00 93.88 106 GLU A C 1
ATOM 888 O O . GLU A 1 106 ? -4.147 9.788 1.218 1.00 93.88 106 GLU A O 1
ATOM 893 N N . THR A 1 107 ? -1.900 9.905 1.335 1.00 95.75 107 THR A N 1
ATOM 894 C CA . THR A 1 107 ? -1.656 8.628 0.649 1.00 95.75 107 THR A CA 1
ATOM 895 C C . THR A 1 107 ? -2.303 7.466 1.396 1.00 95.75 107 THR A C 1
ATOM 897 O O . THR A 1 107 ? -2.994 6.660 0.783 1.00 95.75 107 THR A O 1
ATOM 900 N N . PHE A 1 108 ? -2.132 7.371 2.720 1.00 97.50 108 PHE A N 1
ATOM 901 C CA . PHE A 1 108 ? -2.681 6.262 3.505 1.00 97.50 108 PHE A CA 1
ATOM 902 C C . PHE A 1 108 ? -4.205 6.305 3.559 1.00 97.50 108 PHE A C 1
ATOM 904 O O . PHE A 1 108 ? -4.833 5.253 3.453 1.00 97.50 108 PHE A O 1
ATOM 911 N N . ASP A 1 109 ? -4.800 7.489 3.728 1.00 94.88 109 ASP A N 1
ATOM 912 C CA . ASP A 1 109 ? -6.256 7.640 3.767 1.00 94.88 109 ASP A CA 1
ATOM 913 C C . ASP A 1 109 ? -6.861 7.271 2.406 1.00 94.88 109 ASP A C 1
ATOM 915 O O . ASP A 1 109 ? -7.736 6.409 2.342 1.00 94.88 109 ASP A O 1
ATOM 919 N N . SER A 1 110 ? -6.312 7.812 1.311 1.00 95.38 110 SER A N 1
ATOM 920 C CA . SER A 1 110 ? -6.768 7.520 -0.057 1.00 95.38 110 SER A CA 1
ATOM 921 C C . SER A 1 110 ? -6.627 6.037 -0.399 1.00 95.38 110 SER A C 1
ATOM 923 O O . SER A 1 110 ? -7.605 5.397 -0.785 1.00 95.38 110 SER A O 1
ATOM 925 N N . LEU A 1 111 ? -5.439 5.465 -0.166 1.00 97.12 111 LEU A N 1
ATOM 926 C CA . LEU A 1 111 ? -5.146 4.050 -0.407 1.00 97.12 111 LEU A CA 1
ATOM 927 C C . LEU A 1 111 ? -6.094 3.143 0.382 1.00 97.12 111 LEU A C 1
ATOM 929 O O . LEU A 1 111 ? -6.639 2.173 -0.143 1.00 97.12 111 LEU A O 1
ATOM 933 N N . SER A 1 112 ? -6.320 3.460 1.656 1.00 97.31 112 SER A N 1
ATOM 934 C CA . SER A 1 112 ? -7.177 2.642 2.509 1.00 97.31 112 SER A CA 1
ATOM 935 C C . SER A 1 112 ? -8.647 2.749 2.116 1.00 97.31 112 SER A C 1
ATOM 937 O O . SER A 1 112 ? -9.346 1.738 2.127 1.00 97.31 112 SER A O 1
ATOM 939 N N . CYS A 1 113 ? -9.127 3.940 1.755 1.00 96.31 113 CYS A N 1
ATOM 940 C CA . CYS A 1 113 ? -10.484 4.139 1.252 1.00 96.31 113 CYS A CA 1
ATOM 941 C C . CYS A 1 113 ? -10.722 3.355 -0.039 1.00 96.31 113 CYS A C 1
AT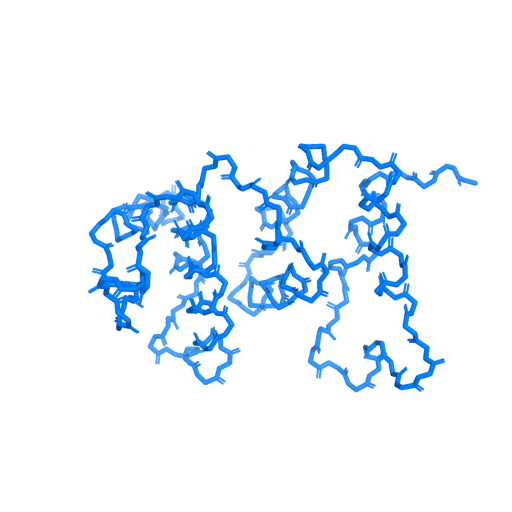OM 943 O O . CYS A 1 113 ? -11.742 2.672 -0.158 1.00 96.31 113 CYS A O 1
ATOM 945 N N . GLU A 1 114 ? -9.771 3.389 -0.970 1.00 96.19 114 GLU A N 1
ATOM 946 C CA . GLU A 1 114 ? -9.854 2.648 -2.225 1.00 96.19 114 GLU A CA 1
ATOM 947 C C . GLU A 1 114 ? -9.911 1.135 -1.990 1.00 96.19 114 GLU A C 1
ATOM 949 O O . GLU A 1 114 ? -10.855 0.470 -2.430 1.00 96.19 114 GLU A O 1
ATOM 954 N N . ILE A 1 115 ? -8.970 0.600 -1.206 1.00 97.62 115 ILE A N 1
ATOM 955 C CA . ILE A 1 115 ? -8.913 -0.827 -0.870 1.00 97.62 115 ILE A CA 1
ATOM 956 C C . ILE A 1 115 ? -10.195 -1.275 -0.152 1.00 97.62 115 ILE A C 1
ATOM 958 O O . ILE A 1 115 ? -10.776 -2.307 -0.495 1.00 97.62 115 ILE A O 1
ATOM 962 N N . MET A 1 116 ? -10.660 -0.511 0.842 1.00 97.50 116 MET A N 1
ATOM 963 C CA . MET A 1 116 ? -11.852 -0.862 1.622 1.00 97.50 116 MET A CA 1
ATOM 964 C C . MET A 1 116 ? -13.124 -0.810 0.778 1.00 97.50 116 MET A C 1
ATOM 966 O O . MET A 1 116 ? -13.980 -1.686 0.920 1.00 97.50 116 MET A O 1
ATOM 970 N N . THR A 1 117 ? -13.236 0.165 -0.124 1.00 95.88 117 THR A N 1
ATOM 971 C CA . THR A 1 117 ? -14.389 0.297 -1.023 1.00 95.88 117 THR A CA 1
ATOM 972 C C . THR A 1 117 ? -14.415 -0.831 -2.050 1.00 95.88 117 THR A C 1
ATOM 974 O O . THR A 1 117 ? -15.435 -1.504 -2.196 1.00 95.88 117 THR A O 1
ATOM 977 N N . LYS A 1 118 ? -13.283 -1.129 -2.706 1.00 95.38 118 LYS A N 1
ATOM 978 C CA . LYS A 1 118 ? -13.183 -2.252 -3.657 1.00 95.38 118 LYS A CA 1
ATOM 979 C C . LYS A 1 118 ? -13.449 -3.605 -2.990 1.00 95.38 118 LYS A C 1
ATOM 981 O O . LYS A 1 118 ? -14.020 -4.495 -3.615 1.00 95.38 118 LYS A O 1
ATOM 986 N N . ALA A 1 119 ? -13.082 -3.759 -1.718 1.00 95.94 119 ALA A N 1
ATOM 987 C CA . ALA A 1 119 ? -13.387 -4.952 -0.932 1.00 95.94 119 ALA A CA 1
ATOM 988 C C . ALA A 1 119 ? -14.853 -5.034 -0.454 1.00 95.94 119 ALA A C 1
ATOM 990 O O . ALA A 1 119 ? -15.232 -6.034 0.159 1.00 95.94 119 ALA A O 1
ATOM 991 N N . GLY A 1 120 ? -15.676 -4.004 -0.690 1.00 95.88 120 GLY A N 1
ATOM 992 C CA . GLY A 1 120 ? -17.051 -3.926 -0.185 1.00 95.88 120 GLY A CA 1
ATOM 993 C C . GLY A 1 120 ? -17.132 -3.795 1.339 1.00 95.88 120 GLY A C 1
ATOM 994 O O . GLY A 1 120 ? -18.129 -4.184 1.946 1.00 95.88 120 GLY A O 1
ATOM 995 N N . LEU A 1 121 ? -16.064 -3.306 1.975 1.00 96.81 121 LEU A N 1
ATOM 996 C CA . LEU A 1 121 ? -15.976 -3.113 3.422 1.00 96.81 121 LEU A CA 1
ATOM 997 C C . LEU A 1 121 ? -16.300 -1.681 3.850 1.00 96.81 121 LEU A C 1
ATOM 999 O O . LEU A 1 121 ? -16.552 -1.472 5.037 1.00 96.81 121 LEU A O 1
ATOM 1003 N N . ALA A 1 122 ? -16.297 -0.734 2.916 1.00 96.50 122 ALA A N 1
ATOM 1004 C CA . ALA A 1 122 ? -16.740 0.642 3.096 1.00 96.50 122 ALA A CA 1
ATOM 1005 C C . ALA A 1 122 ? -17.553 1.087 1.871 1.00 96.50 122 ALA A C 1
ATOM 1007 O O . ALA A 1 122 ? -17.350 0.569 0.773 1.00 96.50 122 ALA A O 1
ATOM 1008 N N . ASP A 1 123 ? -18.458 2.044 2.064 1.00 96.12 123 ASP A N 1
ATOM 1009 C CA . ASP A 1 123 ? -19.223 2.678 0.991 1.00 96.12 123 ASP A CA 1
ATOM 1010 C C . ASP A 1 123 ? -19.154 4.197 1.169 1.00 96.12 123 ASP A C 1
ATOM 1012 O O . ASP A 1 123 ? -19.770 4.760 2.072 1.00 96.12 123 ASP A O 1
ATOM 1016 N N . LEU A 1 124 ? -18.391 4.862 0.300 1.00 93.94 124 LEU A N 1
ATOM 1017 C CA . LEU A 1 124 ? -18.196 6.313 0.357 1.00 93.94 124 LEU A CA 1
ATOM 1018 C C . LEU A 1 124 ? -19.431 7.107 -0.097 1.00 93.94 124 LEU A C 1
ATOM 1020 O O . LEU A 1 124 ? -19.473 8.324 0.066 1.00 93.94 124 LEU A O 1
ATOM 1024 N N . THR A 1 125 ? -20.439 6.451 -0.680 1.00 94.94 125 THR A N 1
ATOM 1025 C CA . THR A 1 125 ? -21.725 7.092 -0.983 1.00 94.94 125 THR A CA 1
ATOM 1026 C C . THR A 1 125 ? -22.606 7.189 0.263 1.00 94.94 125 THR A C 1
ATOM 1028 O O . THR A 1 125 ? -23.332 8.173 0.417 1.00 94.94 125 THR A O 1
ATOM 1031 N N . GLU A 1 126 ? -22.505 6.209 1.168 1.00 95.44 126 GLU A N 1
ATOM 1032 C CA . GLU A 1 126 ? -23.201 6.195 2.459 1.00 95.44 126 GLU A CA 1
ATOM 1033 C C . GLU A 1 126 ? -22.422 6.946 3.550 1.00 95.44 126 GLU A C 1
ATOM 1035 O O . GLU A 1 126 ? -23.022 7.684 4.334 1.00 95.44 126 GLU A O 1
ATOM 1040 N N . ASP A 1 127 ? -21.093 6.803 3.577 1.00 94.75 127 ASP A N 1
ATOM 1041 C CA . ASP A 1 127 ? -20.182 7.494 4.493 1.00 94.75 127 ASP A CA 1
ATOM 1042 C C . ASP A 1 127 ? -19.058 8.218 3.723 1.00 94.75 127 ASP A C 1
ATOM 1044 O O . ASP A 1 127 ? -17.933 7.720 3.616 1.00 94.75 127 ASP A O 1
ATOM 1048 N N . PRO A 1 128 ? -19.325 9.424 3.185 1.00 93.25 128 PRO A N 1
ATOM 1049 C CA . PRO A 1 128 ? -18.338 10.193 2.422 1.00 93.25 128 PRO A CA 1
ATOM 1050 C C . PRO A 1 128 ? -17.169 10.710 3.272 1.00 93.25 128 PRO A C 1
ATOM 1052 O O . PRO A 1 128 ? -16.216 11.261 2.725 1.00 93.25 128 PRO A O 1
ATOM 1055 N N . PHE A 1 129 ? -17.244 10.567 4.598 1.00 92.69 129 PHE A N 1
ATOM 1056 C CA . PHE A 1 129 ? -16.187 10.942 5.534 1.00 92.69 129 PHE A CA 1
ATOM 1057 C C . PHE A 1 129 ? -15.552 9.7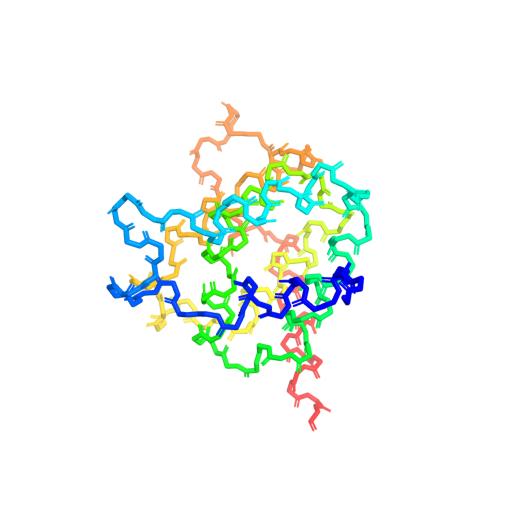16 6.196 1.00 92.69 129 PHE A C 1
ATOM 1059 O O . PHE A 1 129 ? -14.927 9.858 7.250 1.00 92.69 129 PHE A O 1
ATOM 1066 N N . TYR A 1 130 ? -15.706 8.532 5.594 1.00 95.12 130 TYR A N 1
ATOM 1067 C CA . TYR A 1 130 ? -15.057 7.312 6.051 1.00 95.12 130 TYR A CA 1
ATOM 1068 C C . TYR A 1 130 ? -13.539 7.506 6.137 1.00 95.12 130 TYR A C 1
ATOM 1070 O O . TYR A 1 130 ? -12.911 8.050 5.230 1.00 95.12 130 TYR A O 1
ATOM 1078 N N . ARG A 1 131 ? -12.946 7.035 7.240 1.00 93.81 131 ARG A N 1
ATOM 1079 C CA . ARG A 1 131 ? -11.497 7.070 7.481 1.00 93.81 131 ARG A CA 1
ATOM 1080 C C . ARG A 1 131 ? -11.055 5.743 8.056 1.00 93.81 131 ARG A C 1
ATOM 1082 O O . ARG A 1 131 ? -11.449 5.375 9.163 1.00 93.81 131 ARG A O 1
ATOM 1089 N N . ALA A 1 132 ? -10.173 5.046 7.348 1.00 94.38 132 ALA A N 1
ATOM 1090 C CA . ALA A 1 132 ? -9.738 3.714 7.760 1.00 94.38 132 ALA A CA 1
ATOM 1091 C C . ALA A 1 132 ? -9.044 3.706 9.131 1.00 94.38 132 ALA A C 1
ATOM 1093 O O . ALA A 1 132 ? -9.221 2.769 9.902 1.00 94.38 132 ALA A O 1
ATOM 1094 N N . LYS A 1 133 ? -8.314 4.773 9.481 1.00 92.69 133 LYS A N 1
ATOM 1095 C CA . LYS A 1 133 ? -7.658 4.902 10.795 1.00 92.69 133 LYS A CA 1
ATOM 1096 C C . LYS A 1 133 ? -8.634 4.912 11.983 1.00 92.69 133 LYS A C 1
ATOM 1098 O O . LYS A 1 133 ? -8.216 4.640 13.106 1.00 92.69 133 LYS A O 1
ATOM 1103 N N . ASP A 1 134 ? -9.899 5.257 11.735 1.00 94.88 134 ASP A N 1
ATOM 1104 C CA . ASP A 1 134 ? -10.954 5.346 12.746 1.00 94.88 134 ASP A CA 1
ATOM 1105 C C . ASP A 1 134 ? -11.871 4.099 12.724 1.00 94.88 134 ASP A C 1
ATOM 1107 O O . ASP A 1 134 ? -12.686 3.918 13.631 1.00 94.88 134 ASP A O 1
ATOM 1111 N N . ASP A 1 135 ? -11.718 3.202 11.736 1.00 96.81 135 ASP A N 1
ATOM 1112 C CA . ASP A 1 135 ? -12.485 1.957 11.631 1.00 96.81 135 ASP A CA 1
ATOM 1113 C C . ASP A 1 135 ? -12.050 0.955 12.722 1.00 96.81 135 ASP A C 1
ATOM 1115 O O . ASP A 1 135 ? -10.880 0.552 12.760 1.00 96.81 135 ASP A O 1
ATOM 1119 N N . PRO A 1 136 ? -12.966 0.478 13.591 1.00 97.69 136 PRO A N 1
ATOM 1120 C CA . PRO A 1 136 ? -12.640 -0.483 14.644 1.00 97.69 136 PRO A CA 1
ATOM 1121 C C . PRO A 1 136 ? -11.941 -1.755 14.145 1.00 97.69 136 PRO A C 1
ATOM 1123 O O . PRO A 1 136 ? -11.055 -2.272 14.823 1.00 97.69 136 PRO A O 1
ATOM 1126 N N . ARG A 1 137 ? -12.292 -2.242 12.948 1.00 98.12 137 ARG A N 1
ATOM 1127 C CA . ARG A 1 137 ? -11.706 -3.448 12.341 1.00 98.12 137 ARG A CA 1
ATOM 1128 C C . ARG A 1 137 ? -10.243 -3.226 11.965 1.00 98.12 137 ARG A C 1
ATOM 1130 O O . ARG A 1 137 ? -9.420 -4.120 12.143 1.00 98.12 137 ARG A O 1
ATOM 1137 N N . VAL A 1 138 ? -9.916 -2.032 11.473 1.00 98.06 138 VAL A N 1
ATOM 1138 C CA . VAL A 1 138 ? -8.537 -1.635 11.160 1.00 98.06 138 VAL A CA 1
ATOM 1139 C C . VAL A 1 138 ? -7.754 -1.407 12.450 1.00 98.06 138 VAL A C 1
ATOM 1141 O O . VAL A 1 138 ? -6.642 -1.912 12.590 1.00 98.06 138 VAL A O 1
ATOM 1144 N N . ILE A 1 139 ? -8.346 -0.720 13.433 1.00 98.06 139 ILE A N 1
ATOM 1145 C CA . ILE A 1 139 ? -7.744 -0.490 14.755 1.00 98.06 139 ILE A CA 1
ATOM 1146 C C . ILE A 1 139 ? -7.353 -1.812 15.433 1.00 98.06 139 ILE A C 1
ATOM 1148 O O . ILE A 1 139 ? -6.298 -1.891 16.071 1.00 98.06 139 ILE A O 1
ATOM 1152 N N . ASP A 1 140 ? -8.171 -2.853 15.304 1.00 98.00 140 ASP A N 1
ATOM 1153 C CA . ASP A 1 140 ? -7.873 -4.163 15.879 1.00 98.00 140 ASP A CA 1
ATOM 1154 C C . ASP A 1 140 ? -6.680 -4.850 15.192 1.00 98.00 140 ASP A C 1
ATOM 1156 O O . ASP A 1 140 ? -5.807 -5.385 15.885 1.00 98.00 140 ASP A O 1
ATOM 1160 N N . GLU A 1 141 ? -6.556 -4.756 13.863 1.00 98.12 141 GLU A N 1
ATOM 1161 C CA . GLU A 1 141 ? -5.359 -5.229 13.151 1.00 98.12 141 GLU A CA 1
ATOM 1162 C C . GLU A 1 141 ? -4.113 -4.404 13.521 1.00 98.12 141 GLU A C 1
ATOM 1164 O O . GLU A 1 141 ? -3.059 -4.985 13.790 1.00 98.12 141 GLU A O 1
ATOM 1169 N N . ILE A 1 142 ? -4.224 -3.075 13.663 1.00 97.44 142 ILE A N 1
ATOM 1170 C CA . ILE A 1 142 ? -3.117 -2.220 14.133 1.00 97.44 142 ILE A CA 1
ATOM 1171 C C . ILE A 1 142 ? -2.610 -2.697 15.500 1.00 97.44 142 ILE A C 1
ATOM 1173 O O . ILE A 1 142 ? -1.404 -2.862 15.698 1.00 97.44 142 ILE A O 1
ATOM 1177 N N . LYS A 1 143 ? -3.513 -2.936 16.462 1.00 96.81 143 LYS A N 1
ATOM 1178 C CA . LYS A 1 143 ? -3.146 -3.417 17.807 1.00 96.81 143 LYS A CA 1
ATOM 1179 C C . LYS A 1 143 ? -2.454 -4.776 17.745 1.00 96.81 143 LYS A C 1
ATOM 1181 O O . LYS A 1 143 ? -1.443 -4.981 18.421 1.00 96.81 143 LYS A O 1
ATOM 1186 N N . LYS A 1 144 ? -2.982 -5.693 16.934 1.00 96.75 144 LYS A N 1
ATOM 1187 C CA . LYS A 1 144 ? -2.415 -7.028 16.726 1.00 96.75 144 LYS A CA 1
ATOM 1188 C C . LYS A 1 144 ? -0.991 -6.940 16.181 1.00 96.75 144 LYS A C 1
ATOM 1190 O O . LYS A 1 144 ? -0.096 -7.522 16.792 1.00 96.75 144 LYS A O 1
ATOM 1195 N N . PHE A 1 145 ? -0.744 -6.160 15.130 1.00 96.00 145 PHE A N 1
ATOM 1196 C CA . PHE A 1 145 ? 0.607 -5.996 14.586 1.00 96.00 145 PHE A CA 1
ATOM 1197 C C . PHE A 1 145 ? 1.556 -5.287 15.551 1.00 96.00 145 PHE A C 1
ATOM 1199 O O . PHE A 1 145 ? 2.659 -5.783 15.772 1.00 96.00 145 PHE A O 1
ATOM 1206 N N . LYS A 1 146 ? 1.126 -4.206 16.219 1.00 93.31 146 LYS A N 1
ATOM 1207 C CA . LYS A 1 146 ? 1.953 -3.540 17.244 1.00 93.31 146 LYS A CA 1
ATOM 1208 C C . LYS A 1 146 ? 2.371 -4.509 18.352 1.00 93.31 146 LYS A C 1
ATOM 1210 O O . LYS A 1 146 ? 3.528 -4.508 18.759 1.00 93.31 146 LYS A O 1
ATOM 1215 N N . SER A 1 147 ? 1.470 -5.392 18.792 1.00 91.38 147 SER A N 1
ATOM 1216 C CA . SER A 1 147 ? 1.809 -6.419 19.784 1.00 91.38 147 SER A CA 1
ATOM 1217 C C . SER A 1 147 ? 2.834 -7.437 19.270 1.00 91.38 147 SER A C 1
ATOM 1219 O O . SER A 1 147 ? 3.663 -7.903 20.040 1.00 91.38 147 SER A O 1
ATOM 1221 N N . GLN A 1 148 ? 2.815 -7.779 17.981 1.00 88.50 148 GLN A N 1
ATOM 1222 C CA . GLN A 1 148 ? 3.773 -8.715 17.388 1.00 88.50 148 GLN A CA 1
ATOM 1223 C C . GLN A 1 148 ? 5.148 -8.076 17.187 1.00 88.50 148 GLN A C 1
ATOM 1225 O O . GLN A 1 148 ? 6.151 -8.730 17.445 1.00 88.50 148 GLN A O 1
ATOM 1230 N N . ILE A 1 149 ? 5.188 -6.808 16.772 1.00 82.19 149 ILE A N 1
ATOM 1231 C CA . ILE A 1 149 ? 6.424 -6.048 16.553 1.00 82.19 149 ILE A CA 1
ATOM 1232 C C . ILE A 1 149 ? 7.133 -5.770 17.884 1.00 82.19 149 ILE A C 1
ATOM 1234 O O . ILE A 1 149 ? 8.337 -5.958 17.980 1.00 82.19 149 ILE A O 1
ATOM 1238 N N . CYS A 1 150 ? 6.402 -5.376 18.933 1.00 67.56 150 CYS A N 1
ATOM 1239 C CA . CYS A 1 150 ? 6.995 -5.110 20.251 1.00 67.56 150 CYS A CA 1
ATOM 1240 C C . CYS A 1 150 ? 7.474 -6.369 20.996 1.00 67.56 150 CYS A C 1
ATOM 1242 O O . CYS A 1 150 ? 8.168 -6.240 22.001 1.00 67.56 150 CYS A O 1
ATOM 1244 N N . AS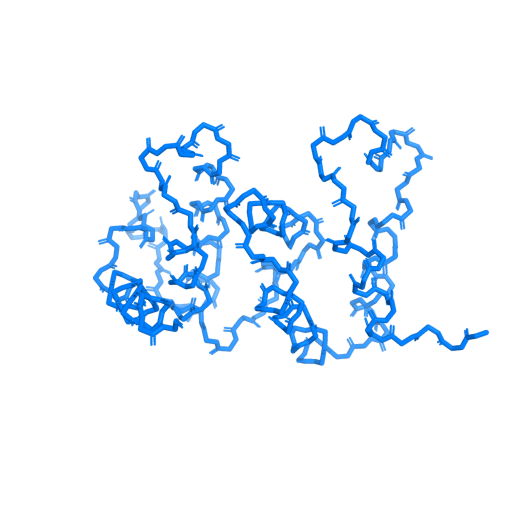N A 1 151 ? 7.072 -7.563 20.549 1.00 58.47 151 ASN A N 1
ATOM 1245 C CA . ASN A 1 151 ? 7.472 -8.846 21.134 1.00 58.47 151 ASN A CA 1
ATOM 1246 C C . ASN A 1 151 ? 8.619 -9.536 20.359 1.00 58.47 151 ASN A C 1
ATOM 1248 O O . ASN A 1 151 ? 8.931 -10.690 20.664 1.00 58.47 151 ASN A O 1
ATOM 1252 N N . GLN A 1 152 ? 9.214 -8.865 19.366 1.00 53.97 152 GLN A N 1
ATOM 1253 C CA . GLN A 1 152 ? 10.429 -9.286 18.650 1.00 53.97 152 GLN A CA 1
ATOM 1254 C C . GLN A 1 152 ? 11.652 -8.546 19.194 1.00 53.97 152 GLN A C 1
ATOM 1256 O O . GLN A 1 152 ? 12.727 -9.185 19.246 1.00 53.97 152 GLN A O 1
#